Protein AF-A0A3A6KG04-F1 (afdb_monomer)

Solvent-accessible surface area (backbone atoms only — not comparable to full-atom values): 7178 Å² total; per-residue (Å²): 96,78,47,78,46,79,78,51,100,47,33,39,39,40,40,38,41,50,87,93,66,54,34,34,33,37,35,43,30,49,74,91,40,72,80,52,82,42,83,73,47,44,62,84,41,47,49,75,49,78,47,80,41,80,42,58,76,32,50,41,67,35,72,44,76,46,71,52,80,62,63,46,93,64,42,42,66,74,40,61,80,43,75,46,76,38,72,34,81,62,45,41,82,72,49,63,41,66,76,52,74,40,30,34,38,38,35,32,33,21,76,33,91,55,67,41,61,24,69,30,38,38,40,28,36,34,29,36,58,103

Nearest PDB structures (foldseek):
  6cl6-assembly1_C  TM=3.267E-01  e=2.686E-03  Pseudomonas aeruginosa PAO1
  6ct8-assembly1_A  TM=2.900E-01  e=6.098E-03  Pseudomonas aeruginosa PAO1
  6gvp-assembly1_A  TM=4.938E-01  e=4.089E+00  Enterobacteria phage HK620
  4xot-assembly1_A  TM=4.714E-01  e=4.531E+00  Enterobacteria phage HK620
  4xkw-assembly1_A  TM=4.781E-01  e=5.020E+00  Enterobacteria phage HK620

Sequence (130 aa):
MIIANYLSDSWISLIVVPYASS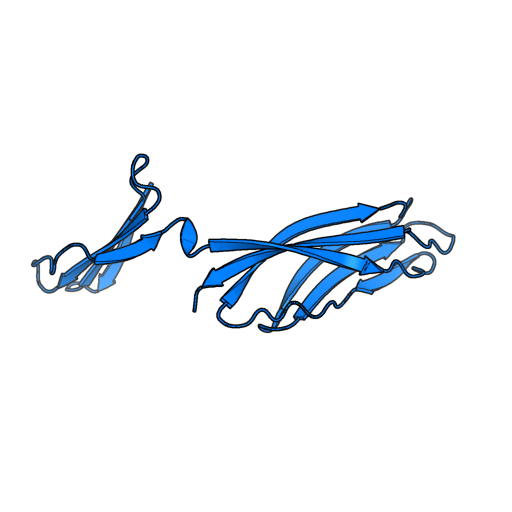KIYTNTKYNNTWVGWAESATKNDFVIKTYTIAGKAVNAETIADFEPNIALSGYTPLGIVGTRLNAYGSVTLVYADLVDDTKARVRVRNNGTESVTGDNVIIRVLYFKS

Foldseek 3Di:
DWDWDDPDPFKIKIWDDDPPFQWIWIWMGGNNRIPDIDTPDHPVQKDKDKDKAFWDKDAEQHKDKDKDFPADPQKFWPWWPDKDFAQFPQKDWPDWIAPHRTIIITMIGRNHNGIGIGGTMMIIIMIGGD

Radius of gyration: 20.78 Å; Cα contacts (8 Å, |Δi|>4): 311; chains: 1; bounding box: 37×30×60 Å

Mean predicted aligned error: 5.85 Å

Structure (mmCIF, N/CA/C/O backbone):
data_AF-A0A3A6KG04-F1
#
_entry.id   AF-A0A3A6KG04-F1
#
loop_
_atom_site.group_PDB
_atom_site.id
_atom_site.type_symbol
_atom_site.label_atom_id
_atom_site.label_alt_id
_atom_site.label_comp_id
_atom_site.label_asym_id
_atom_site.label_entity_id
_atom_site.label_seq_id
_atom_site.pdbx_PDB_ins_code
_atom_site.Cartn_x
_atom_site.Cartn_y
_atom_site.Cartn_z
_atom_site.occupancy
_atom_site.B_iso_or_equiv
_atom_site.auth_seq_id
_atom_site.auth_comp_id
_atom_site.auth_asym_id
_atom_site.auth_atom_id
_atom_site.pdbx_PDB_model_num
ATOM 1 N N . MET A 1 1 ? 1.945 -3.268 22.505 1.00 74.94 1 MET A N 1
ATOM 2 C CA . MET A 1 1 ? 2.295 -1.827 22.491 1.00 74.94 1 MET A CA 1
ATOM 3 C C . MET A 1 1 ? 1.207 -1.067 23.230 1.00 74.94 1 MET A C 1
ATOM 5 O O . MET A 1 1 ? 0.043 -1.408 23.034 1.00 74.94 1 MET A O 1
ATOM 9 N N . ILE A 1 2 ? 1.575 -0.109 24.085 1.00 79.56 2 ILE A N 1
ATOM 10 C CA . ILE A 1 2 ? 0.637 0.792 24.773 1.00 79.56 2 ILE A CA 1
ATOM 11 C C . ILE A 1 2 ? 1.040 2.220 24.419 1.00 79.56 2 ILE A C 1
ATOM 13 O O . ILE A 1 2 ? 2.213 2.562 24.546 1.00 79.56 2 ILE A O 1
ATOM 17 N N . ILE A 1 3 ? 0.081 3.024 23.970 1.00 82.75 3 ILE A N 1
ATOM 18 C CA . ILE A 1 3 ? 0.271 4.449 23.685 1.00 82.75 3 ILE A CA 1
ATOM 19 C C . ILE A 1 3 ? -0.713 5.225 24.555 1.00 82.75 3 ILE A C 1
ATOM 21 O O . ILE A 1 3 ? -1.902 4.907 24.566 1.00 82.75 3 ILE A O 1
ATOM 25 N N . ALA A 1 4 ? -0.217 6.225 25.281 1.00 82.00 4 ALA A N 1
ATOM 26 C CA . ALA A 1 4 ? -1.034 7.147 26.058 1.00 82.00 4 ALA A CA 1
ATOM 27 C C . ALA A 1 4 ? -0.969 8.537 25.420 1.00 82.00 4 ALA A C 1
ATOM 29 O O . ALA A 1 4 ? 0.111 9.110 25.296 1.00 82.00 4 ALA A O 1
ATOM 30 N N . ASN A 1 5 ? -2.125 9.072 25.042 1.00 83.12 5 ASN A N 1
ATOM 31 C CA . ASN A 1 5 ? -2.274 10.414 24.497 1.00 83.12 5 ASN A CA 1
ATOM 32 C C . ASN A 1 5 ? -2.971 11.296 25.532 1.00 83.12 5 ASN A C 1
ATOM 34 O O . ASN A 1 5 ? -4.127 11.049 25.890 1.00 83.12 5 ASN A O 1
ATOM 38 N N . TYR A 1 6 ? -2.266 12.319 26.007 1.00 85.44 6 TYR A N 1
ATOM 39 C CA . TYR A 1 6 ? -2.839 13.360 26.854 1.00 85.44 6 TYR A CA 1
ATOM 40 C C . TYR A 1 6 ? -3.532 14.383 25.960 1.00 85.44 6 TYR A C 1
ATOM 42 O O . TYR A 1 6 ? -2.888 15.002 25.117 1.00 85.44 6 TYR A O 1
ATOM 50 N N . LEU A 1 7 ? -4.849 14.512 26.115 1.00 82.25 7 LEU A N 1
ATOM 51 C CA . LEU A 1 7 ? -5.662 15.440 25.326 1.00 82.25 7 LEU A CA 1
ATOM 52 C C . LEU A 1 7 ? -5.886 16.752 26.091 1.00 82.25 7 LEU A C 1
ATOM 54 O O . LEU A 1 7 ? -5.910 17.817 25.483 1.00 82.25 7 LEU A O 1
ATOM 58 N N . SER A 1 8 ? -6.029 16.674 27.420 1.00 86.06 8 SER A N 1
ATOM 59 C CA . SER A 1 8 ? -6.057 17.811 28.353 1.00 86.06 8 SER A CA 1
ATOM 60 C C . SER A 1 8 ? -5.914 17.336 29.806 1.00 86.06 8 SER A C 1
ATOM 62 O O . SER A 1 8 ? -5.830 16.132 30.056 1.00 86.06 8 SER A O 1
ATOM 64 N N . ASP A 1 9 ? -5.959 18.261 30.772 1.00 83.00 9 ASP A N 1
ATOM 65 C CA . ASP A 1 9 ? -5.904 17.963 32.216 1.00 83.00 9 ASP A CA 1
ATOM 66 C C . ASP A 1 9 ? -6.975 16.959 32.675 1.00 83.00 9 ASP A C 1
ATOM 68 O O . ASP A 1 9 ? -6.763 16.173 33.599 1.00 83.00 9 ASP A O 1
ATOM 72 N N . SER A 1 10 ? -8.125 16.950 31.998 1.00 85.56 10 SER A N 1
ATOM 73 C CA . SER A 1 10 ? -9.249 16.066 32.307 1.00 85.56 10 SER A CA 1
ATOM 74 C C . SER A 1 10 ? -9.341 14.846 31.396 1.00 85.56 10 SER A C 1
ATOM 76 O O . SER A 1 10 ? -10.135 13.960 31.708 1.00 85.56 10 SER A O 1
ATOM 78 N N . TRP A 1 11 ? -8.592 14.789 30.289 1.00 88.38 11 TRP A N 1
ATOM 79 C CA . TRP A 1 11 ? -8.774 13.790 29.233 1.00 88.38 11 TRP A CA 1
ATOM 80 C C . TRP A 1 11 ? -7.478 13.067 28.863 1.00 88.38 11 TRP A C 1
ATOM 82 O O . TRP A 1 11 ? -6.511 13.669 28.394 1.00 88.38 11 TRP A O 1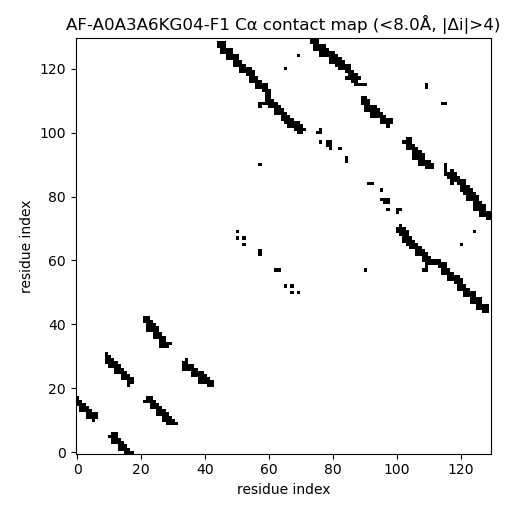
ATOM 92 N N . ILE A 1 12 ? -7.500 11.739 28.976 1.00 88.12 12 ILE A N 1
ATOM 93 C CA . ILE A 1 12 ? -6.414 10.853 28.532 1.00 88.12 12 ILE A CA 1
ATOM 94 C C . ILE A 1 12 ? -7.014 9.743 27.675 1.00 88.12 12 ILE A C 1
ATOM 96 O O . ILE A 1 12 ? -8.026 9.161 28.055 1.00 88.12 12 ILE A O 1
ATOM 100 N N . SER A 1 13 ? -6.380 9.403 26.555 1.00 87.62 13 SER A N 1
ATOM 101 C CA . SER A 1 13 ? -6.716 8.207 25.772 1.00 87.62 13 SER A CA 1
ATOM 102 C C . SER A 1 13 ? -5.579 7.191 25.803 1.00 87.62 13 SER A C 1
ATOM 104 O O . SER A 1 13 ? -4.419 7.543 25.606 1.00 87.62 13 SER A O 1
ATOM 106 N N . LEU A 1 14 ? -5.914 5.923 26.035 1.00 86.56 14 LEU A N 1
ATOM 107 C CA . LEU A 1 14 ? -5.009 4.778 25.966 1.00 86.56 14 LEU A CA 1
ATOM 108 C C . LEU A 1 14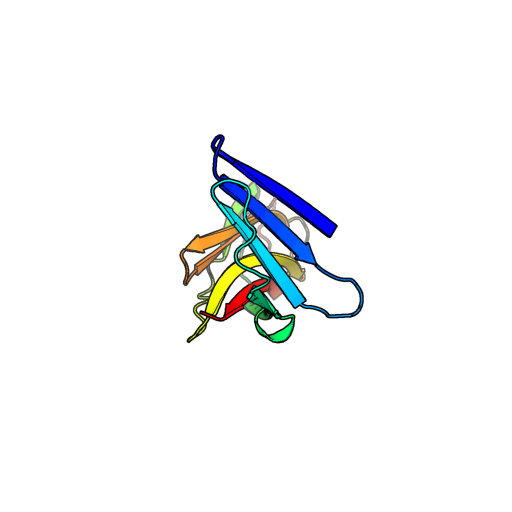 ? -5.361 3.923 24.756 1.00 86.56 14 LEU A C 1
ATOM 110 O O . LEU A 1 14 ? -6.522 3.561 24.580 1.00 86.56 14 LEU A O 1
ATOM 114 N N . ILE A 1 15 ? -4.355 3.540 23.977 1.00 88.62 15 ILE A N 1
ATOM 115 C CA . ILE A 1 15 ? -4.475 2.555 22.902 1.00 88.62 15 ILE A CA 1
ATOM 116 C C . ILE A 1 15 ? -3.607 1.355 23.259 1.00 88.62 15 ILE A C 1
ATOM 118 O O . ILE A 1 15 ? -2.414 1.502 23.536 1.00 88.62 15 ILE A O 1
ATOM 122 N N . VAL A 1 16 ? -4.203 0.165 23.240 1.00 85.56 16 VAL A N 1
ATOM 123 C CA . VAL A 1 16 ? -3.529 -1.094 23.559 1.00 85.56 16 VAL A CA 1
ATOM 124 C C . VAL A 1 16 ? -3.680 -2.061 22.398 1.00 85.56 16 VAL A C 1
ATOM 126 O O . VAL A 1 16 ? -4.780 -2.309 21.916 1.00 85.56 16 VAL A O 1
ATOM 129 N N . VAL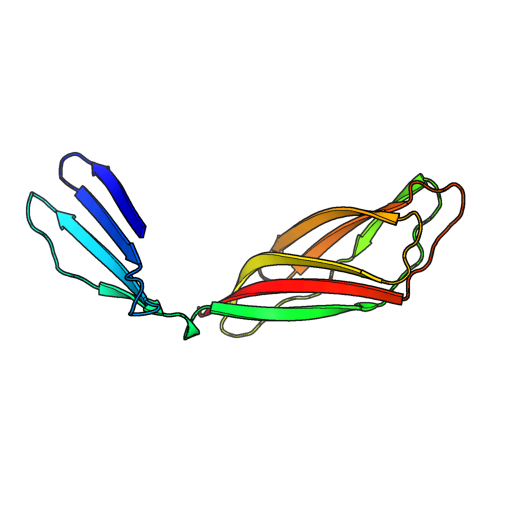 A 1 17 ? -2.557 -2.651 21.994 1.00 85.56 17 VAL A N 1
ATOM 130 C CA . VAL A 1 17 ? -2.513 -3.781 21.058 1.00 85.56 17 VAL A CA 1
ATOM 131 C C . VAL A 1 17 ? -1.972 -4.997 21.819 1.00 85.56 17 VAL A C 1
ATOM 133 O O . VAL A 1 17 ? -0.745 -5.114 21.970 1.00 85.56 17 VAL A O 1
ATOM 136 N N . PRO A 1 18 ? -2.845 -5.862 22.379 1.00 81.56 18 PRO A N 1
ATOM 137 C CA . PRO A 1 18 ? -2.432 -7.056 23.103 1.00 81.56 18 PRO A CA 1
ATOM 138 C C . PRO A 1 18 ? -1.920 -8.109 22.126 1.00 81.56 18 PRO A C 1
ATOM 140 O O . PRO A 1 18 ? -2.630 -8.491 21.191 1.00 81.56 18 PRO A O 1
ATOM 143 N N . TYR A 1 19 ? -0.723 -8.630 22.396 1.00 74.69 19 TYR A N 1
ATOM 144 C CA . TYR A 1 19 ? -0.034 -9.603 21.544 1.00 74.69 19 TYR A CA 1
ATOM 145 C C . TYR A 1 19 ? -0.917 -10.802 21.151 1.00 74.69 19 TYR A C 1
ATOM 147 O O . TYR A 1 19 ? -0.978 -11.168 19.983 1.00 74.69 19 TYR A O 1
ATOM 155 N N . ALA A 1 20 ? -1.670 -11.361 22.103 1.00 79.19 20 ALA A N 1
ATOM 156 C CA . ALA A 1 20 ? -2.470 -12.568 21.886 1.00 79.19 20 ALA A CA 1
ATOM 157 C C . ALA A 1 20 ? -3.801 -12.338 21.142 1.00 79.19 20 ALA A C 1
ATOM 159 O O . ALA A 1 20 ? -4.422 -13.297 20.696 1.00 79.19 20 ALA A O 1
ATOM 160 N N . SER A 1 21 ? -4.268 -11.090 21.023 1.00 77.56 21 SER A N 1
ATOM 161 C CA . SER A 1 21 ? -5.649 -10.814 20.591 1.00 77.56 21 SER A CA 1
ATOM 162 C C . SER A 1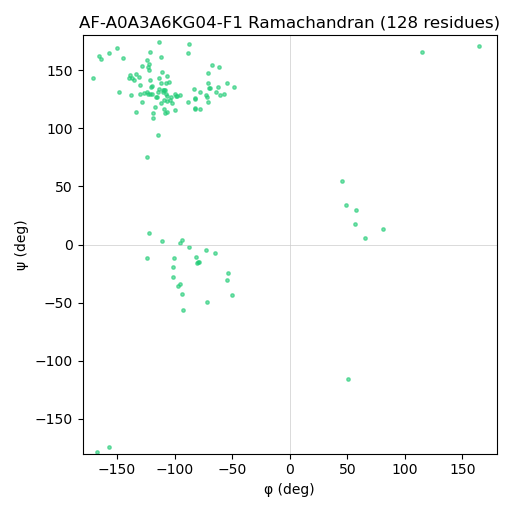 21 ? -5.782 -10.397 19.127 1.00 77.56 21 SER A C 1
ATOM 164 O O . SER A 1 21 ? -6.871 -10.505 18.577 1.00 77.56 21 SER A O 1
ATOM 166 N N . SER A 1 22 ? -4.698 -9.936 18.480 1.00 84.44 22 SER A N 1
ATOM 167 C CA . SER A 1 22 ? -4.752 -9.317 17.137 1.00 84.44 22 SER A CA 1
ATOM 168 C C . SER A 1 22 ? -5.838 -8.232 17.006 1.00 84.44 22 SER A C 1
ATOM 170 O O . SER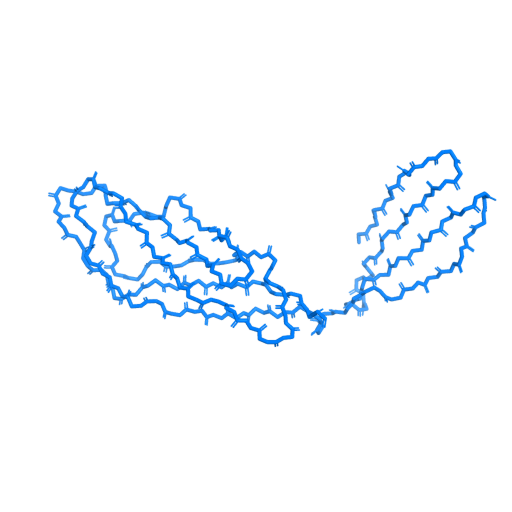 A 1 22 ? -6.466 -8.087 15.954 1.00 84.44 22 SER A O 1
ATOM 172 N N . LYS A 1 23 ? -6.077 -7.503 18.099 1.00 88.94 23 LYS A N 1
ATOM 173 C CA . LYS A 1 23 ? -7.085 -6.452 18.234 1.00 88.94 23 LYS A CA 1
ATOM 174 C C . LYS A 1 23 ? -6.454 -5.181 18.785 1.00 88.94 23 LYS A C 1
ATOM 176 O O . LYS A 1 23 ? -5.437 -5.231 19.478 1.00 88.94 23 LYS A O 1
ATOM 181 N N . ILE A 1 24 ? -7.067 -4.051 18.467 1.00 90.00 24 ILE A N 1
ATOM 182 C CA . ILE A 1 24 ? -6.734 -2.732 18.990 1.00 90.00 24 ILE A CA 1
ATOM 183 C C . ILE A 1 24 ? -7.873 -2.329 19.914 1.00 90.00 24 ILE A C 1
ATOM 185 O O . ILE A 1 24 ? -9.028 -2.306 19.495 1.00 90.00 24 ILE A O 1
ATOM 189 N N . TYR A 1 25 ? -7.540 -2.009 21.158 1.00 89.88 25 TYR A N 1
ATOM 190 C CA . TYR A 1 25 ? -8.489 -1.512 22.142 1.00 89.88 25 TYR A CA 1
ATOM 191 C C . TYR A 1 25 ? -8.172 -0.069 22.501 1.00 89.88 25 TYR A C 1
ATOM 193 O O . TYR A 1 25 ? -7.001 0.301 22.631 1.00 89.88 25 TYR A O 1
ATOM 201 N N . THR A 1 26 ? -9.212 0.726 22.719 1.00 91.69 26 THR A N 1
ATOM 202 C CA . THR A 1 26 ? -9.101 2.097 23.209 1.00 91.69 26 THR A CA 1
ATOM 203 C C . THR A 1 26 ? -9.874 2.244 24.511 1.00 91.69 26 THR A C 1
ATOM 205 O O . THR A 1 26 ? -10.939 1.658 24.683 1.00 91.69 26 THR A O 1
ATOM 208 N N . ASN A 1 27 ? -9.334 3.015 25.445 1.00 92.25 27 ASN A N 1
ATOM 209 C CA . ASN A 1 27 ? -10.055 3.449 26.634 1.00 92.25 27 ASN A CA 1
ATOM 210 C C . ASN A 1 27 ? -9.745 4.921 26.868 1.00 92.25 27 ASN A C 1
ATOM 212 O O . ASN A 1 27 ? -8.616 5.370 26.649 1.00 92.25 27 ASN A O 1
ATOM 216 N N . THR A 1 28 ? -10.741 5.662 27.322 1.00 91.31 28 THR A N 1
ATOM 217 C CA . THR A 1 28 ? -10.623 7.090 27.579 1.00 91.31 28 THR A CA 1
ATOM 218 C C . THR A 1 28 ? -10.914 7.356 29.047 1.00 91.31 28 THR A C 1
ATOM 220 O O . THR A 1 28 ? -11.827 6.789 29.645 1.00 91.31 28 THR A O 1
ATOM 223 N N . LYS A 1 29 ? -10.094 8.203 29.656 1.00 91.94 29 LYS A N 1
ATOM 224 C CA . LYS A 1 29 ? -10.281 8.698 31.013 1.00 91.94 29 LYS A CA 1
ATOM 225 C C . LYS A 1 29 ? -10.793 10.118 30.915 1.00 91.94 29 LYS A C 1
ATOM 227 O O . LYS A 1 29 ? -10.123 10.945 30.301 1.00 91.94 29 LYS A O 1
ATOM 232 N N . TYR A 1 30 ? -11.934 10.383 31.538 1.00 90.69 30 TYR A N 1
ATOM 233 C CA . TYR A 1 30 ? -12.477 11.722 31.720 1.00 90.69 30 TYR A CA 1
ATOM 234 C C . TYR A 1 30 ? -12.624 12.021 33.211 1.00 90.69 30 TYR A C 1
ATOM 236 O O . TYR A 1 30 ? -13.180 11.201 33.940 1.00 90.69 30 TYR A O 1
ATOM 244 N N . ASN A 1 31 ? -12.119 13.167 33.681 1.00 90.88 31 ASN A N 1
ATOM 245 C CA . ASN A 1 31 ? -12.220 13.602 35.084 1.00 90.88 31 ASN A CA 1
ATOM 246 C C . ASN A 1 31 ? -11.887 12.480 36.077 1.00 90.88 31 ASN A C 1
ATOM 248 O O . ASN A 1 31 ? -12.660 12.103 36.954 1.00 90.88 31 ASN A O 1
ATOM 252 N N . ASN A 1 32 ? -10.711 11.899 35.889 1.00 86.69 32 ASN A N 1
ATOM 253 C CA . ASN A 1 32 ? -10.208 10.780 36.668 1.00 86.69 32 ASN A CA 1
ATOM 254 C C . ASN A 1 32 ? -10.942 9.429 36.576 1.00 86.69 32 ASN A C 1
ATOM 256 O O . ASN A 1 32 ? -10.497 8.471 37.206 1.00 86.69 32 ASN A O 1
ATOM 260 N N . THR A 1 33 ? -11.945 9.300 35.709 1.00 91.69 33 THR A N 1
ATOM 261 C CA . THR A 1 33 ? -12.751 8.082 35.556 1.00 91.69 33 THR A CA 1
ATOM 262 C C . THR A 1 33 ? -12.562 7.462 34.173 1.00 91.69 33 THR A C 1
ATOM 264 O O . THR A 1 33 ? -12.723 8.141 33.161 1.00 91.69 33 THR A O 1
ATOM 267 N N . TRP A 1 34 ? -12.211 6.174 34.113 1.00 92.06 34 TRP A N 1
ATOM 268 C CA . TRP A 1 34 ? -12.156 5.419 32.855 1.00 92.06 34 TRP A CA 1
ATOM 269 C C . TRP A 1 34 ? -13.565 5.028 32.414 1.00 92.06 34 TRP A C 1
ATOM 271 O O . TRP A 1 34 ? -14.312 4.463 33.209 1.00 92.06 34 TRP A O 1
ATOM 281 N N . VAL A 1 35 ? -13.908 5.280 31.150 1.00 89.00 35 VAL A N 1
ATOM 282 C CA . VAL A 1 35 ? -15.223 4.902 30.599 1.00 89.00 35 VAL A CA 1
ATOM 283 C C . VAL A 1 35 ? -15.318 3.424 30.203 1.00 89.00 35 VAL A C 1
ATOM 285 O O . VAL A 1 35 ? -16.421 2.912 30.045 1.00 89.00 35 VAL A O 1
ATOM 288 N N . GLY A 1 36 ? -14.186 2.720 30.099 1.00 89.44 36 GLY A N 1
ATOM 289 C CA . GLY A 1 36 ? -14.130 1.296 29.761 1.00 89.44 36 GLY A CA 1
ATOM 290 C C . GLY A 1 36 ? -13.438 1.034 28.423 1.00 89.44 36 GLY A C 1
ATOM 291 O O . GLY A 1 36 ? -13.181 1.947 27.641 1.00 89.44 36 GLY A O 1
ATOM 292 N N . TRP A 1 37 ? -13.083 -0.227 28.176 1.00 90.69 37 TRP A N 1
ATOM 293 C CA . TRP A 1 37 ? -12.394 -0.622 26.947 1.00 90.69 37 TRP A CA 1
ATOM 294 C C . TRP A 1 37 ? -13.384 -0.820 25.800 1.00 90.69 37 TRP A C 1
ATOM 296 O O . TRP A 1 37 ? -14.307 -1.624 25.911 1.00 90.69 37 TRP A O 1
ATOM 306 N N . ALA A 1 38 ? -13.135 -0.141 24.686 1.00 89.88 38 ALA A N 1
ATOM 307 C CA . ALA A 1 38 ? -13.787 -0.380 23.408 1.00 89.88 38 ALA A CA 1
ATOM 308 C C . ALA A 1 38 ? -12.827 -1.114 22.461 1.00 89.88 38 ALA A C 1
ATOM 310 O O . ALA A 1 38 ? -11.631 -0.819 22.429 1.00 89.88 38 ALA A O 1
ATOM 311 N N . GLU A 1 39 ? -13.343 -2.077 21.698 1.00 90.19 39 GLU A N 1
ATOM 312 C CA . GLU A 1 39 ? -12.624 -2.675 20.569 1.00 90.19 39 GLU A CA 1
ATOM 313 C C . GLU A 1 39 ? -12.702 -1.717 19.379 1.00 90.19 39 GLU A C 1
ATOM 315 O O . GLU A 1 39 ? -13.790 -1.426 18.892 1.00 90.19 39 GLU A O 1
ATOM 320 N N . SER A 1 40 ? -11.553 -1.211 18.941 1.00 88.12 40 SER A N 1
ATOM 321 C CA . SER A 1 40 ? -11.463 -0.189 17.893 1.00 88.12 40 SER A CA 1
ATOM 322 C C . SER A 1 40 ? -11.222 -0.797 16.514 1.00 88.12 40 SER A C 1
ATOM 324 O O . SER A 1 40 ? -11.687 -0.257 15.517 1.00 88.12 40 SER A O 1
ATOM 326 N N . ALA A 1 41 ? -10.472 -1.901 16.447 1.00 90.12 41 ALA A N 1
ATOM 327 C CA . ALA A 1 41 ? -10.212 -2.634 15.211 1.00 90.12 41 ALA A CA 1
ATOM 328 C C . ALA A 1 41 ? -9.664 -4.037 15.492 1.00 90.12 41 ALA A C 1
ATOM 330 O O . ALA A 1 41 ? -9.066 -4.310 16.537 1.00 90.12 41 ALA A O 1
ATOM 331 N N . THR A 1 42 ? -9.781 -4.912 14.506 1.00 90.56 42 THR A N 1
ATOM 332 C CA . THR A 1 42 ? -9.222 -6.261 14.470 1.00 90.56 42 THR A CA 1
ATOM 333 C C . THR A 1 42 ? -8.287 -6.413 13.275 1.00 90.56 42 THR A C 1
ATOM 335 O O . THR A 1 42 ? -8.338 -5.642 12.319 1.00 90.56 42 THR A O 1
ATOM 338 N N . LYS A 1 43 ? -7.469 -7.472 13.258 1.00 86.69 43 LYS A N 1
ATOM 339 C CA . LYS A 1 43 ? -6.685 -7.834 12.063 1.00 86.69 43 LYS A CA 1
ATOM 340 C C . LYS A 1 43 ? -7.523 -7.981 10.784 1.00 86.69 43 LYS A C 1
ATOM 342 O O . LYS A 1 43 ? -6.967 -7.853 9.703 1.00 86.69 43 LYS A O 1
ATOM 347 N N . ASN A 1 44 ? -8.820 -8.279 10.899 1.00 89.81 44 ASN A N 1
ATOM 348 C CA . ASN A 1 44 ? -9.700 -8.489 9.749 1.00 89.81 44 ASN A CA 1
ATOM 349 C C . ASN A 1 44 ? -10.187 -7.167 9.138 1.00 89.81 44 ASN A C 1
ATOM 351 O O . ASN A 1 44 ? -10.671 -7.169 8.008 1.00 89.81 44 ASN A O 1
ATOM 355 N N . ASP A 1 45 ? -10.044 -6.056 9.863 1.00 93.00 45 ASP A N 1
ATOM 356 C CA . ASP A 1 45 ? -10.385 -4.720 9.370 1.00 93.00 45 ASP A CA 1
ATOM 357 C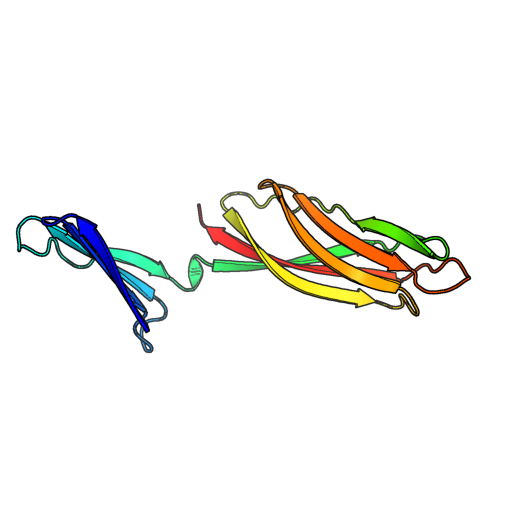 C . ASP A 1 45 ? -9.264 -4.133 8.505 1.00 93.00 45 ASP A C 1
ATOM 359 O O . ASP A 1 45 ? -9.479 -3.150 7.805 1.00 93.00 45 ASP A O 1
ATOM 363 N N . PHE A 1 46 ? -8.086 -4.767 8.486 1.00 94.19 46 PHE A N 1
ATOM 364 C CA . PHE A 1 46 ? -6.970 -4.394 7.627 1.00 94.19 46 PHE A CA 1
ATOM 365 C C . PHE A 1 46 ? -6.789 -5.407 6.501 1.00 94.19 46 PHE A C 1
ATOM 367 O O . PHE A 1 46 ? -6.670 -6.610 6.737 1.00 94.19 46 PHE A O 1
ATOM 374 N N . VAL A 1 47 ? -6.706 -4.930 5.260 1.00 96.19 47 VAL A N 1
ATOM 375 C CA . VAL A 1 47 ? -6.434 -5.789 4.099 1.00 96.19 47 VAL A CA 1
ATOM 376 C C . VAL A 1 47 ? -5.325 -5.201 3.243 1.00 96.19 47 VAL A C 1
ATOM 378 O O . VAL A 1 47 ? -5.227 -3.991 3.080 1.00 96.19 47 VAL A O 1
ATOM 381 N N . ILE A 1 48 ? -4.493 -6.064 2.663 1.00 97.88 48 ILE A N 1
ATOM 382 C CA . ILE A 1 48 ? -3.497 -5.659 1.668 1.00 97.88 48 ILE A CA 1
ATOM 383 C C . ILE A 1 48 ? -3.979 -6.133 0.300 1.00 97.88 48 ILE A C 1
ATOM 385 O O . ILE A 1 48 ? -4.195 -7.330 0.097 1.00 97.88 48 ILE A O 1
ATOM 389 N N . LYS A 1 49 ? -4.124 -5.211 -0.655 1.00 98.06 49 LYS A N 1
ATOM 390 C CA . LYS A 1 49 ? -4.385 -5.550 -2.062 1.00 98.06 49 LYS A CA 1
ATOM 391 C C . LYS A 1 49 ? -3.150 -5.291 -2.906 1.00 98.06 49 LYS A C 1
ATOM 393 O O . LYS A 1 49 ? -2.451 -4.298 -2.720 1.00 98.06 49 LYS A O 1
ATOM 398 N N . THR A 1 50 ? -2.893 -6.210 -3.830 1.00 98.38 50 THR A N 1
ATOM 399 C CA . THR A 1 50 ? -1.802 -6.099 -4.799 1.00 98.38 50 THR A CA 1
ATOM 400 C C . THR A 1 50 ? -2.365 -5.601 -6.121 1.00 98.38 50 THR A C 1
ATOM 402 O O . THR A 1 50 ? -3.321 -6.182 -6.629 1.00 98.38 50 THR A O 1
ATOM 405 N N . TYR A 1 51 ? -1.746 -4.569 -6.683 1.00 98.38 51 TYR A N 1
ATOM 406 C CA . TYR A 1 51 ? -2.058 -4.041 -8.006 1.00 98.38 51 TYR A CA 1
ATOM 407 C C . TYR A 1 51 ? -0.858 -4.262 -8.916 1.00 98.38 51 TYR A C 1
ATOM 409 O O . TYR A 1 51 ? 0.272 -3.946 -8.543 1.00 98.38 51 TYR A O 1
ATOM 417 N N . THR A 1 52 ? -1.118 -4.805 -10.103 1.00 98.25 52 THR A N 1
ATOM 418 C CA . THR A 1 52 ? -0.119 -4.961 -11.164 1.00 98.25 52 THR A CA 1
ATOM 419 C C . THR A 1 52 ? -0.429 -3.935 -12.240 1.00 98.25 52 THR A C 1
ATOM 421 O O . THR A 1 52 ? -1.484 -3.990 -12.866 1.00 98.25 52 THR A O 1
ATOM 424 N N . ILE A 1 53 ? 0.472 -2.977 -12.419 1.00 98.19 53 ILE A N 1
ATOM 425 C CA . ILE A 1 53 ? 0.363 -1.900 -13.395 1.00 98.19 53 ILE A CA 1
ATOM 426 C C . ILE A 1 53 ? 1.201 -2.282 -14.607 1.00 98.19 53 ILE A C 1
ATOM 428 O O . ILE A 1 53 ? 2.381 -2.608 -14.459 1.00 98.19 53 ILE A O 1
ATOM 432 N N . ALA A 1 54 ? 0.598 -2.232 -15.795 1.00 97.88 54 ALA A N 1
ATOM 433 C CA . ALA A 1 54 ? 1.299 -2.501 -17.043 1.00 97.88 54 ALA A CA 1
ATOM 434 C C . ALA A 1 54 ? 2.539 -1.609 -17.175 1.00 97.88 54 ALA A C 1
ATOM 436 O O . ALA A 1 54 ? 2.519 -0.426 -16.815 1.00 97.88 54 ALA A O 1
ATOM 437 N N . GLY A 1 55 ? 3.627 -2.197 -17.666 1.00 97.19 55 GLY A N 1
ATOM 438 C CA . GLY A 1 55 ? 4.846 -1.453 -17.890 1.00 97.19 55 GLY A CA 1
ATOM 439 C C . GLY A 1 55 ? 4.709 -0.418 -19.002 1.00 97.19 55 GLY A C 1
ATOM 440 O O . GLY A 1 55 ? 3.873 -0.543 -19.896 1.00 97.19 55 GLY A O 1
ATOM 441 N N . LYS A 1 56 ? 5.529 0.630 -18.930 1.00 97.12 56 LYS A N 1
ATOM 442 C CA . LYS A 1 56 ? 5.636 1.645 -19.981 1.00 97.12 56 LYS A CA 1
ATOM 443 C C . LYS A 1 56 ? 7.067 2.148 -20.094 1.00 97.12 56 LYS A C 1
ATOM 445 O O . LYS A 1 56 ? 7.847 2.022 -19.150 1.00 97.12 56 LYS A O 1
ATOM 450 N N . ALA A 1 57 ? 7.377 2.744 -21.239 1.00 97.56 57 ALA A N 1
ATOM 451 C CA . ALA A 1 57 ? 8.679 3.338 -21.487 1.00 97.56 57 ALA A CA 1
ATOM 452 C C . ALA A 1 57 ? 8.963 4.497 -20.519 1.00 97.56 57 ALA A C 1
ATOM 454 O O . ALA A 1 57 ? 8.112 5.362 -20.289 1.00 97.56 57 ALA A O 1
ATOM 455 N N . VAL A 1 58 ? 10.182 4.520 -19.985 1.00 98.31 58 VAL A N 1
ATOM 456 C CA . VAL A 1 58 ? 10.749 5.623 -19.210 1.00 98.31 58 VAL A CA 1
ATOM 457 C C . VAL A 1 58 ? 11.977 6.119 -19.961 1.00 98.31 58 VAL A C 1
ATOM 459 O O . VAL A 1 58 ? 13.000 5.432 -20.027 1.00 98.31 58 VAL A O 1
ATOM 462 N N . ASN A 1 59 ? 11.868 7.312 -20.544 1.00 98.06 59 ASN A N 1
ATOM 463 C CA . ASN A 1 59 ? 12.931 7.888 -21.363 1.00 98.06 59 ASN A CA 1
ATOM 464 C C . ASN A 1 59 ? 14.213 8.098 -20.547 1.00 98.06 59 ASN A C 1
ATOM 466 O O . ASN A 1 59 ? 14.160 8.285 -19.327 1.00 98.06 59 ASN A O 1
ATOM 470 N N . ALA A 1 60 ? 15.354 8.071 -21.233 1.00 97.88 60 ALA A N 1
ATOM 471 C CA . ALA A 1 60 ? 16.671 8.294 -20.644 1.00 97.88 60 ALA A CA 1
ATOM 472 C C . ALA A 1 60 ? 16.688 9.547 -19.761 1.00 97.88 60 ALA A C 1
ATOM 474 O O . ALA A 1 60 ? 16.140 10.573 -20.151 1.00 97.88 60 ALA A O 1
ATOM 475 N N . GLU A 1 61 ? 17.289 9.447 -18.577 1.00 97.38 61 GLU A N 1
ATOM 476 C CA . GLU A 1 61 ? 17.500 10.572 -17.650 1.00 97.38 61 GLU A CA 1
ATOM 477 C C . GLU A 1 61 ? 16.229 11.339 -17.215 1.00 97.38 61 GLU A C 1
ATOM 479 O O . GLU A 1 61 ? 16.309 12.444 -16.672 1.00 97.38 61 GLU A O 1
ATOM 484 N N . THR A 1 62 ? 15.041 10.750 -17.398 1.00 98.31 62 THR A N 1
ATOM 485 C CA . THR A 1 62 ? 13.750 11.374 -17.060 1.00 98.31 62 THR A CA 1
ATOM 486 C C . THR A 1 62 ? 13.018 10.663 -15.924 1.00 98.31 62 THR A C 1
ATOM 488 O O . THR A 1 62 ? 13.430 9.617 -15.416 1.00 98.31 62 THR A O 1
ATOM 491 N N . ILE A 1 63 ? 11.903 11.266 -15.513 1.00 98.12 63 ILE A N 1
ATOM 492 C CA . ILE A 1 63 ? 10.962 10.733 -14.533 1.00 98.12 63 ILE A CA 1
ATOM 493 C C . ILE A 1 63 ? 9.695 10.260 -15.249 1.00 98.12 63 ILE A C 1
ATOM 495 O O . ILE A 1 63 ? 9.235 10.900 -16.194 1.00 98.12 63 ILE A O 1
ATOM 499 N N . ALA A 1 64 ? 9.094 9.183 -14.749 1.00 98.19 64 ALA A N 1
ATOM 500 C CA . ALA A 1 64 ? 7.759 8.752 -15.143 1.00 98.19 64 ALA A CA 1
ATOM 501 C C . ALA A 1 64 ? 6.902 8.414 -13.918 1.00 98.19 64 ALA A C 1
ATOM 503 O O . ALA A 1 64 ? 7.402 7.892 -12.921 1.00 98.19 64 ALA A O 1
ATOM 504 N N . ASP A 1 65 ? 5.600 8.670 -14.036 1.00 98.19 65 ASP A N 1
ATOM 505 C CA . ASP A 1 65 ? 4.605 8.361 -13.008 1.00 98.19 65 ASP A CA 1
ATOM 506 C C . ASP A 1 65 ? 3.686 7.223 -13.457 1.00 98.19 65 ASP A C 1
ATOM 508 O O . ASP A 1 65 ? 3.138 7.260 -14.558 1.00 98.19 65 ASP A O 1
ATOM 512 N N . PHE A 1 66 ? 3.491 6.220 -12.607 1.00 98.25 66 PHE A N 1
ATOM 513 C CA . PHE A 1 66 ? 2.455 5.197 -12.754 1.00 98.25 66 PHE A CA 1
ATOM 514 C C . PHE A 1 66 ? 1.313 5.525 -11.802 1.00 98.25 66 PHE A C 1
ATOM 516 O O . PHE A 1 66 ? 1.539 5.599 -10.596 1.00 98.25 66 PHE A O 1
ATOM 523 N N . GLU A 1 67 ? 0.103 5.695 -12.330 1.00 97.38 67 GLU A N 1
ATOM 524 C CA . GLU A 1 67 ? -1.051 6.162 -11.554 1.00 97.38 67 GLU A CA 1
ATOM 525 C C . GLU A 1 67 ? -2.225 5.177 -11.636 1.00 97.38 67 GLU A C 1
ATOM 527 O O . GLU A 1 67 ? -3.173 5.397 -12.395 1.00 97.38 67 GLU A O 1
ATOM 532 N N . PRO A 1 68 ? -2.164 4.036 -10.925 1.00 97.81 68 PRO A N 1
ATOM 533 C CA . PRO A 1 68 ? -3.269 3.089 -10.909 1.00 97.81 68 PRO A CA 1
ATOM 534 C C . PRO A 1 68 ? -4.470 3.621 -10.122 1.00 97.81 68 PRO A C 1
ATOM 536 O O . PRO A 1 68 ? -4.322 4.279 -9.089 1.00 97.81 68 PRO A O 1
ATOM 539 N N . ASN A 1 69 ? -5.665 3.233 -10.571 1.00 98.06 69 ASN A N 1
ATOM 540 C CA . ASN A 1 69 ? -6.864 3.274 -9.743 1.00 98.06 69 ASN A CA 1
ATOM 541 C C . ASN A 1 69 ? -6.776 2.158 -8.691 1.00 98.06 69 ASN A C 1
ATOM 543 O O . ASN A 1 69 ? -6.549 0.994 -9.026 1.00 98.06 69 ASN A O 1
ATOM 547 N N . ILE A 1 70 ? -6.946 2.539 -7.433 1.00 98.38 70 ILE A N 1
ATOM 548 C CA . ILE A 1 70 ? -6.863 1.678 -6.255 1.00 98.38 70 ILE A CA 1
ATOM 549 C C . ILE A 1 70 ? -8.157 1.699 -5.428 1.00 98.38 70 ILE A C 1
ATOM 551 O O . ILE A 1 70 ? -8.177 1.192 -4.310 1.00 98.38 70 ILE A O 1
ATOM 555 N N . ALA A 1 71 ? -9.236 2.288 -5.951 1.00 97.38 71 ALA A N 1
ATOM 556 C CA . ALA A 1 71 ? -10.516 2.344 -5.261 1.00 97.38 71 ALA A CA 1
ATOM 557 C C . ALA A 1 71 ? -11.014 0.934 -4.904 1.00 97.38 71 ALA A C 1
ATOM 559 O O . ALA A 1 71 ? -11.092 0.043 -5.755 1.00 97.38 71 ALA A O 1
ATOM 560 N N . LEU A 1 72 ? -11.394 0.750 -3.639 1.00 97.12 72 LEU A N 1
ATOM 561 C CA . LEU A 1 72 ? -11.904 -0.511 -3.113 1.00 97.12 72 LEU A CA 1
ATOM 562 C C . LEU A 1 72 ? -13.161 -0.244 -2.280 1.00 97.12 72 LEU A C 1
ATOM 564 O O . LEU A 1 72 ? -13.105 0.399 -1.239 1.00 97.12 72 LEU A O 1
ATOM 568 N N . SER A 1 73 ? -14.312 -0.733 -2.743 1.00 96.25 73 SER A N 1
ATOM 569 C CA . SER A 1 73 ? -15.603 -0.476 -2.089 1.00 96.25 73 SER A CA 1
ATOM 570 C C . SER A 1 73 ? -15.636 -0.999 -0.648 1.00 96.25 73 SER A C 1
ATOM 572 O O . SER A 1 73 ? -15.331 -2.168 -0.417 1.00 96.25 73 SER A O 1
ATOM 574 N N . GLY A 1 74 ? -16.028 -0.138 0.301 1.00 96.06 74 GLY A N 1
ATOM 575 C CA . GLY A 1 74 ? -16.072 -0.447 1.737 1.00 96.06 74 GLY A CA 1
ATOM 576 C C . GLY A 1 74 ? -14.719 -0.350 2.449 1.00 96.06 74 GLY A C 1
ATOM 577 O O . GLY A 1 74 ? -14.583 -0.858 3.560 1.00 96.06 74 GLY A O 1
ATOM 578 N N . TYR A 1 75 ? -13.712 0.245 1.805 1.00 97.00 75 TYR A N 1
ATOM 579 C CA . TYR A 1 75 ? -12.367 0.363 2.350 1.00 97.00 75 TYR A CA 1
ATOM 580 C C . TYR A 1 75 ? -11.746 1.734 2.055 1.00 97.00 75 TYR A C 1
ATOM 582 O O . TYR A 1 75 ? -11.867 2.262 0.952 1.00 97.00 75 TYR A O 1
ATOM 590 N N . THR A 1 76 ? -10.988 2.250 3.020 1.00 97.12 76 THR A N 1
ATOM 591 C CA . THR A 1 76 ? -10.144 3.443 2.897 1.00 97.12 76 THR A CA 1
ATOM 592 C C . THR A 1 76 ? -8.682 3.013 2.751 1.00 97.12 76 THR A C 1
ATOM 594 O O . THR A 1 76 ? -8.199 2.239 3.587 1.00 97.12 76 THR A O 1
ATOM 597 N N . PRO A 1 77 ? -7.941 3.463 1.723 1.00 97.75 77 PRO A N 1
ATOM 598 C CA . PRO A 1 77 ? -6.511 3.187 1.637 1.00 97.75 77 PRO A CA 1
ATOM 599 C C . PRO A 1 77 ? -5.753 3.952 2.732 1.00 97.75 77 PRO A C 1
ATOM 601 O O . PRO A 1 77 ? -5.983 5.133 2.957 1.00 97.75 77 PRO A O 1
ATOM 604 N N . LEU A 1 78 ? -4.831 3.273 3.412 1.00 96.81 78 LEU A N 1
ATOM 605 C CA . LEU A 1 78 ? -3.981 3.862 4.453 1.00 96.81 78 LEU A CA 1
ATOM 606 C C . LEU A 1 78 ? -2.571 4.188 3.963 1.00 96.81 78 LEU A C 1
ATOM 608 O O . LEU A 1 78 ? -1.912 5.059 4.523 1.00 96.81 78 LEU A O 1
ATOM 612 N N . GLY A 1 79 ? -2.076 3.460 2.961 1.00 96.88 79 GLY A N 1
ATOM 613 C CA . GLY A 1 79 ? -0.752 3.709 2.402 1.00 96.88 79 GLY A CA 1
ATOM 614 C C . GLY A 1 79 ? -0.218 2.566 1.551 1.00 96.88 79 GLY A C 1
ATOM 615 O O . GLY A 1 79 ? -0.771 1.461 1.515 1.00 96.88 79 GLY A O 1
ATOM 616 N N . ILE A 1 80 ? 0.896 2.828 0.872 1.00 98.06 80 ILE A N 1
ATOM 617 C CA . ILE A 1 80 ? 1.628 1.819 0.104 1.00 98.06 80 ILE A CA 1
ATOM 618 C C . ILE A 1 80 ? 2.640 1.133 1.021 1.00 98.06 80 ILE A C 1
ATOM 620 O O . ILE A 1 80 ? 3.512 1.770 1.600 1.00 98.06 80 ILE A O 1
ATOM 624 N N . VAL A 1 81 ? 2.534 -0.190 1.134 1.00 97.88 81 VAL A N 1
ATOM 625 C CA . VAL A 1 81 ? 3.370 -1.029 2.016 1.00 97.88 81 VAL A CA 1
ATOM 626 C C . VAL A 1 81 ? 4.328 -1.937 1.247 1.00 97.88 81 VAL A C 1
ATOM 628 O O . VAL A 1 81 ? 5.042 -2.750 1.830 1.00 97.88 81 VAL A O 1
ATOM 631 N N . GLY A 1 82 ? 4.344 -1.834 -0.080 1.00 97.44 82 GLY A N 1
ATOM 632 C CA . GLY A 1 82 ? 5.303 -2.547 -0.910 1.00 97.44 82 GLY A CA 1
ATOM 633 C C . GLY A 1 82 ? 5.260 -2.092 -2.357 1.00 97.44 82 GLY A C 1
ATOM 634 O O . GLY A 1 82 ? 4.190 -1.824 -2.899 1.00 97.44 82 GLY A O 1
ATOM 635 N N . THR A 1 83 ? 6.429 -2.043 -2.983 1.00 98.19 83 THR A N 1
ATOM 636 C CA . THR A 1 83 ? 6.618 -1.667 -4.384 1.00 98.19 83 THR A CA 1
ATOM 637 C C . THR A 1 83 ? 7.644 -2.587 -5.031 1.00 98.19 83 THR A C 1
ATOM 639 O O . THR A 1 83 ? 8.584 -3.04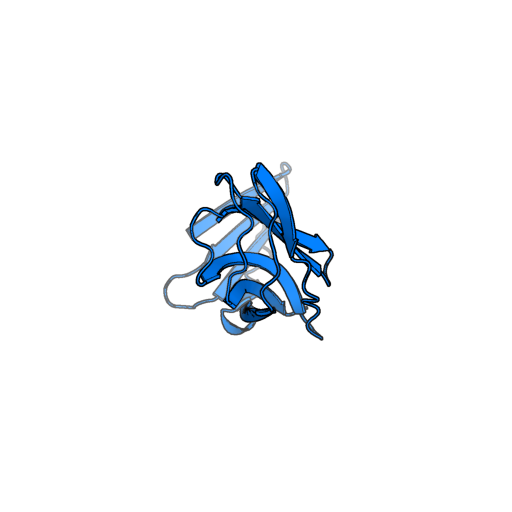9 -4.382 1.00 98.19 83 THR A O 1
ATOM 642 N N . ARG A 1 84 ? 7.469 -2.884 -6.318 1.00 97.88 84 ARG A N 1
ATOM 643 C CA . ARG A 1 84 ? 8.446 -3.640 -7.105 1.00 97.88 84 ARG A CA 1
ATOM 644 C C . ARG A 1 84 ? 8.413 -3.193 -8.560 1.00 97.88 84 ARG A C 1
ATOM 646 O O . ARG A 1 84 ? 7.346 -3.137 -9.163 1.00 97.88 84 ARG A O 1
ATOM 653 N N . LEU A 1 85 ? 9.589 -2.917 -9.115 1.00 98.12 85 LEU A N 1
ATOM 654 C CA . LEU A 1 85 ? 9.794 -2.640 -10.535 1.00 98.12 85 LEU A CA 1
ATOM 655 C C . LEU A 1 85 ? 10.315 -3.922 -11.197 1.00 98.12 85 LEU A C 1
ATOM 657 O O . LEU A 1 85 ? 11.390 -4.398 -10.834 1.00 98.12 85 LEU A O 1
ATOM 661 N N . ASN A 1 86 ? 9.561 -4.514 -12.125 1.00 97.88 86 ASN A N 1
ATOM 662 C CA . ASN A 1 86 ? 9.977 -5.734 -12.823 1.00 97.88 86 ASN A CA 1
ATOM 663 C C . ASN A 1 86 ? 10.590 -5.420 -14.190 1.00 97.88 86 ASN A C 1
ATOM 665 O O . ASN A 1 86 ? 9.981 -4.718 -14.992 1.00 97.88 86 ASN A O 1
ATOM 669 N N . ALA A 1 87 ? 11.791 -5.955 -14.436 1.00 96.75 87 ALA A N 1
ATOM 670 C CA . ALA A 1 87 ? 12.555 -5.790 -15.680 1.00 96.75 87 ALA A CA 1
ATOM 671 C C . ALA A 1 87 ? 12.867 -4.328 -16.070 1.00 96.75 87 ALA A C 1
ATOM 673 O O . ALA A 1 87 ? 13.014 -3.997 -17.238 1.00 96.75 87 ALA A O 1
ATOM 674 N N . TYR A 1 88 ? 13.000 -3.441 -15.084 1.00 97.00 88 TYR A N 1
ATOM 675 C CA . TYR A 1 88 ? 13.185 -2.001 -15.299 1.00 97.00 88 TYR A CA 1
ATOM 676 C C . TYR A 1 88 ? 14.650 -1.526 -15.332 1.00 97.00 88 TYR A C 1
ATOM 678 O O . TYR A 1 88 ? 14.897 -0.331 -15.465 1.00 97.00 88 TYR A O 1
ATOM 686 N N . GLY A 1 89 ? 15.628 -2.436 -15.243 1.00 95.19 89 GLY A N 1
ATOM 687 C CA . GLY A 1 89 ? 17.052 -2.129 -15.438 1.00 95.19 89 GLY A CA 1
ATOM 688 C C . GLY A 1 89 ? 17.555 -0.936 -14.612 1.00 95.19 89 GLY A C 1
ATOM 689 O O . GLY A 1 89 ? 17.560 -0.986 -13.385 1.00 95.19 89 GLY A O 1
ATOM 690 N N . SER A 1 90 ? 17.974 0.134 -15.300 1.00 95.62 90 SER A N 1
ATOM 691 C CA . SER A 1 90 ? 18.504 1.387 -14.728 1.00 95.62 90 SER A CA 1
ATOM 692 C C . SER A 1 90 ? 17.460 2.291 -14.061 1.00 95.62 90 SER A C 1
ATOM 694 O O . SER A 1 90 ? 17.813 3.338 -13.503 1.00 95.62 90 SER A O 1
ATOM 696 N N . VAL A 1 91 ? 16.176 1.938 -14.134 1.00 98.25 91 VAL A N 1
ATOM 697 C CA . VAL A 1 91 ? 15.089 2.719 -13.545 1.00 98.25 91 VAL A CA 1
ATOM 698 C C . VAL A 1 91 ? 14.962 2.408 -12.056 1.00 98.25 91 VAL A C 1
ATOM 700 O O . VAL A 1 91 ? 14.776 1.264 -11.646 1.00 98.25 91 VAL A O 1
ATOM 703 N N . THR A 1 92 ? 15.009 3.454 -11.236 1.00 97.94 92 THR A N 1
ATOM 704 C CA . THR A 1 92 ? 14.893 3.367 -9.778 1.00 97.94 92 THR A CA 1
ATOM 705 C C . THR A 1 92 ? 13.589 3.979 -9.293 1.00 97.94 92 THR A C 1
ATOM 707 O O . THR A 1 92 ? 13.096 4.964 -9.850 1.00 97.94 92 THR A O 1
ATOM 710 N N . LEU A 1 93 ? 13.053 3.438 -8.200 1.00 98.06 93 LEU A N 1
ATOM 711 C CA . LEU A 1 93 ? 11.949 4.059 -7.477 1.00 98.06 93 LEU A CA 1
ATOM 712 C C . LEU A 1 93 ? 12.405 5.403 -6.895 1.00 98.06 93 LEU A C 1
ATOM 714 O O . LEU A 1 93 ? 13.443 5.469 -6.244 1.00 98.06 93 LEU A O 1
ATOM 718 N N . VAL A 1 94 ? 11.615 6.453 -7.110 1.00 98.25 94 VAL A N 1
ATOM 719 C CA . VAL A 1 94 ? 11.774 7.736 -6.414 1.00 98.25 94 VAL A CA 1
ATOM 720 C C . VAL A 1 94 ? 10.887 7.733 -5.175 1.00 98.25 94 VAL A C 1
ATOM 722 O O . VAL A 1 94 ? 11.378 7.891 -4.064 1.00 98.25 94 VAL A O 1
ATOM 725 N N . TYR A 1 95 ? 9.585 7.505 -5.360 1.00 98.19 95 TYR A N 1
ATOM 726 C CA . TYR A 1 95 ? 8.630 7.314 -4.271 1.00 98.19 95 TYR A CA 1
ATOM 727 C C . TYR A 1 95 ? 7.409 6.531 -4.751 1.00 98.19 95 TYR A C 1
ATOM 729 O O . TYR A 1 95 ? 7.146 6.427 -5.953 1.00 98.19 95 TYR A O 1
ATOM 737 N N . ALA A 1 96 ? 6.632 6.019 -3.802 1.00 98.19 96 ALA A N 1
ATOM 738 C CA . ALA A 1 96 ? 5.277 5.566 -4.058 1.00 98.19 96 ALA A CA 1
ATOM 739 C C . ALA A 1 96 ? 4.372 6.009 -2.914 1.00 98.19 96 ALA A C 1
ATOM 741 O O . ALA A 1 96 ? 4.698 5.747 -1.759 1.00 98.19 96 ALA A O 1
ATOM 742 N N . ASP A 1 97 ? 3.259 6.657 -3.243 1.00 98.06 97 ASP A N 1
ATOM 743 C CA . ASP A 1 97 ? 2.313 7.143 -2.242 1.00 98.06 97 ASP A CA 1
ATOM 744 C C . ASP A 1 97 ? 0.871 7.162 -2.768 1.00 98.06 97 ASP A C 1
ATOM 746 O O . ASP A 1 97 ? 0.624 6.979 -3.967 1.00 98.06 97 ASP A O 1
ATOM 750 N N . LEU A 1 98 ? -0.082 7.375 -1.866 1.00 98.19 98 LEU A N 1
ATOM 751 C CA . LEU A 1 98 ? -1.460 7.700 -2.210 1.00 98.19 98 LEU A CA 1
ATOM 752 C C . LEU A 1 98 ? -1.523 9.125 -2.769 1.00 98.19 98 LEU A C 1
ATOM 754 O O . LEU A 1 98 ? -0.865 10.037 -2.274 1.00 98.19 98 LEU A O 1
ATOM 758 N N . VAL A 1 99 ? -2.317 9.316 -3.818 1.00 97.69 99 VAL A N 1
ATOM 759 C CA . VAL A 1 99 ? -2.665 10.650 -4.330 1.00 97.69 99 VAL A CA 1
ATOM 760 C C . VAL A 1 99 ? -3.972 11.108 -3.691 1.00 97.69 99 VAL A C 1
ATOM 762 O O . VAL A 1 99 ? -4.093 12.258 -3.281 1.00 97.69 99 VAL A O 1
ATOM 765 N N . ASP A 1 100 ? -4.933 10.189 -3.606 1.00 96.38 100 ASP A N 1
ATOM 766 C CA . ASP A 1 100 ? -6.231 10.342 -2.956 1.00 96.38 100 ASP A CA 1
ATOM 767 C C . ASP A 1 100 ? -6.778 8.949 -2.574 1.00 96.38 100 ASP A C 1
ATOM 769 O O . ASP A 1 100 ? -6.101 7.933 -2.761 1.00 96.38 100 ASP A O 1
ATOM 773 N N . ASP A 1 101 ? -8.017 8.882 -2.079 1.00 94.69 101 ASP A N 1
ATOM 774 C CA . ASP A 1 101 ? -8.668 7.633 -1.646 1.00 94.69 101 ASP A CA 1
ATOM 775 C C . ASP A 1 101 ? -8.925 6.618 -2.781 1.00 94.69 101 ASP A C 1
ATOM 777 O O . ASP A 1 101 ? -9.344 5.483 -2.544 1.00 94.69 101 ASP A O 1
ATOM 781 N N . THR A 1 102 ? -8.687 7.007 -4.031 1.00 96.94 102 THR A N 1
ATOM 782 C CA . THR A 1 102 ? -8.950 6.211 -5.235 1.00 96.94 102 THR A CA 1
ATOM 783 C C . THR A 1 102 ? -7.724 6.017 -6.116 1.00 96.94 102 THR A C 1
ATOM 785 O O . THR A 1 102 ? -7.759 5.186 -7.025 1.00 96.94 102 THR A O 1
ATOM 788 N N . LYS A 1 103 ? -6.627 6.740 -5.878 1.00 97.81 103 LYS A N 1
ATOM 789 C CA . LYS A 1 103 ? -5.439 6.727 -6.736 1.00 97.81 103 LYS A CA 1
ATOM 790 C C . LYS A 1 103 ? -4.154 6.638 -5.935 1.00 97.81 103 LYS A C 1
ATOM 792 O O . LYS A 1 103 ? -3.971 7.306 -4.923 1.00 97.81 103 LYS A O 1
ATOM 797 N N . ALA A 1 104 ? -3.218 5.867 -6.468 1.00 98.44 104 ALA A N 1
ATOM 798 C CA . ALA A 1 104 ? -1.828 5.864 -6.035 1.00 98.44 104 ALA A CA 1
ATOM 799 C C . ALA A 1 104 ? -0.937 6.446 -7.131 1.00 98.44 104 ALA A C 1
ATOM 801 O O . ALA A 1 104 ? -1.318 6.473 -8.300 1.00 98.44 104 ALA A O 1
ATOM 802 N N . ARG A 1 105 ? 0.275 6.855 -6.764 1.00 98.50 105 ARG A N 1
ATOM 803 C CA . ARG A 1 105 ? 1.334 7.215 -7.703 1.00 98.50 105 ARG A CA 1
ATOM 804 C C . ARG A 1 105 ? 2.615 6.497 -7.330 1.00 98.50 105 ARG A C 1
ATOM 806 O O . ARG A 1 105 ? 3.073 6.591 -6.198 1.00 98.50 105 ARG A O 1
ATOM 813 N N . VAL A 1 106 ? 3.228 5.846 -8.311 1.00 98.62 106 VAL A N 1
ATOM 814 C CA . VAL A 1 106 ? 4.616 5.385 -8.243 1.00 98.62 106 VAL A CA 1
ATOM 815 C C . VAL A 1 106 ? 5.433 6.258 -9.171 1.00 98.62 106 VAL A C 1
ATOM 817 O O . VAL A 1 106 ? 5.260 6.196 -10.388 1.00 98.62 106 VAL A O 1
ATOM 820 N N . ARG A 1 107 ? 6.327 7.060 -8.602 1.00 98.56 107 ARG A N 1
ATOM 821 C CA . ARG A 1 107 ? 7.274 7.855 -9.372 1.00 98.56 107 ARG A CA 1
ATOM 822 C C . ARG A 1 107 ? 8.585 7.105 -9.492 1.00 98.56 107 ARG A C 1
ATOM 824 O O . ARG A 1 107 ? 9.164 6.689 -8.488 1.00 98.56 107 ARG A O 1
ATOM 831 N N . VAL A 1 108 ? 9.078 6.978 -10.714 1.00 98.62 108 VAL A N 1
ATOM 832 C CA . VAL A 1 108 ? 10.371 6.360 -11.009 1.00 98.62 108 VAL A CA 1
ATOM 833 C C . VAL A 1 108 ? 11.254 7.313 -11.798 1.00 98.62 108 VAL A C 1
ATOM 835 O O . VAL A 1 108 ? 10.759 8.233 -12.449 1.00 98.62 108 VAL A O 1
ATOM 838 N N . ARG A 1 109 ? 12.562 7.079 -11.758 1.00 98.31 109 ARG A N 1
ATOM 839 C CA . ARG A 1 109 ? 13.550 7.811 -12.547 1.00 98.31 109 ARG A CA 1
ATOM 840 C C . ARG A 1 109 ? 14.407 6.827 -13.317 1.00 98.31 109 ARG A C 1
ATOM 842 O O . ARG A 1 109 ? 14.928 5.889 -12.722 1.00 98.31 109 ARG A O 1
ATOM 849 N N . ASN A 1 110 ? 14.576 7.055 -14.612 1.00 98.38 110 ASN A N 1
ATOM 850 C CA . ASN A 1 110 ? 15.608 6.374 -15.375 1.00 98.38 110 ASN A CA 1
ATOM 851 C C . ASN A 1 110 ? 16.932 7.112 -15.174 1.00 98.38 110 ASN A C 1
ATOM 853 O O . ASN A 1 110 ? 17.037 8.283 -15.525 1.00 98.38 110 ASN A O 1
ATOM 857 N N . ASN A 1 111 ? 17.927 6.445 -14.590 1.00 96.56 111 ASN A N 1
ATOM 858 C CA . ASN A 1 111 ? 19.272 7.014 -14.434 1.00 96.56 111 ASN A CA 1
ATOM 859 C C . ASN A 1 111 ? 20.219 6.597 -15.570 1.00 96.56 111 ASN A C 1
ATOM 861 O O . ASN A 1 111 ? 21.398 6.928 -15.536 1.00 96.56 111 ASN A O 1
ATOM 865 N N . GLY A 1 112 ? 19.719 5.823 -16.536 1.00 96.81 112 GLY A N 1
ATOM 866 C CA . GLY A 1 112 ? 20.453 5.413 -17.724 1.00 96.81 112 GLY A CA 1
ATOM 867 C C . GLY A 1 112 ? 20.309 6.412 -18.868 1.00 96.81 112 GLY A C 1
ATOM 868 O O . GLY A 1 112 ? 19.406 7.251 -18.884 1.00 96.81 112 GLY A O 1
ATOM 869 N N . THR A 1 113 ? 21.190 6.259 -19.852 1.00 97.31 113 THR A N 1
ATOM 870 C CA . THR A 1 113 ? 21.267 7.077 -21.071 1.00 97.31 113 THR A CA 1
ATOM 871 C C . THR A 1 113 ? 20.371 6.568 -22.204 1.00 97.31 113 THR A C 1
ATOM 873 O O . THR A 1 113 ? 20.305 7.188 -23.261 1.00 97.31 113 THR A O 1
ATOM 876 N N . GLU A 1 114 ? 19.664 5.455 -21.999 1.00 97.44 114 GLU A N 1
ATOM 877 C CA . GLU A 1 114 ? 18.740 4.853 -22.965 1.00 97.44 114 GLU A CA 1
ATOM 878 C C . GLU A 1 114 ? 17.335 4.716 -22.368 1.00 97.44 114 GLU A C 1
ATOM 880 O O . GLU A 1 114 ? 17.172 4.607 -21.151 1.00 97.44 114 GLU A O 1
ATOM 885 N N . SER A 1 115 ? 16.306 4.729 -23.220 1.00 97.50 115 SER A N 1
ATOM 886 C CA . SER A 1 115 ? 14.921 4.498 -22.791 1.00 97.50 115 SER A CA 1
ATOM 887 C C . SER A 1 115 ? 14.720 3.037 -22.386 1.00 97.50 115 SER A C 1
ATOM 889 O O . SER A 1 115 ? 15.141 2.132 -23.103 1.00 97.50 115 SER A O 1
ATOM 891 N N . VAL A 1 116 ? 14.051 2.802 -21.255 1.00 97.88 116 VAL A N 1
ATOM 892 C CA . VAL A 1 116 ? 13.797 1.453 -20.725 1.00 97.88 116 VAL A CA 1
ATOM 893 C C . VAL A 1 116 ? 12.299 1.217 -20.598 1.00 97.88 116 VAL A C 1
ATOM 895 O O . VAL A 1 116 ? 11.573 2.063 -20.078 1.00 97.88 116 VAL A O 1
ATOM 898 N N . THR A 1 117 ? 11.834 0.046 -21.030 1.00 97.81 117 THR A N 1
ATOM 899 C CA . THR A 1 117 ? 10.463 -0.429 -20.801 1.00 97.81 117 THR A CA 1
ATOM 900 C C . THR A 1 117 ? 10.532 -1.718 -19.998 1.00 97.81 117 THR A C 1
ATOM 902 O O . THR A 1 117 ? 11.047 -2.712 -20.496 1.00 97.81 117 THR A O 1
ATOM 905 N N . GLY A 1 118 ? 10.049 -1.691 -18.756 1.00 96.75 118 GLY A N 1
ATOM 906 C CA . GLY A 1 118 ? 9.917 -2.901 -17.944 1.00 96.75 118 GLY A CA 1
ATOM 907 C C . GLY A 1 118 ? 8.581 -3.606 -18.164 1.00 96.75 118 GLY A C 1
ATOM 908 O O . GLY A 1 118 ? 7.680 -3.062 -18.802 1.00 96.75 118 GLY A O 1
ATOM 909 N N . ASP A 1 119 ? 8.429 -4.795 -17.583 1.00 97.88 119 ASP A N 1
ATOM 910 C CA . ASP A 1 119 ? 7.240 -5.636 -17.766 1.00 97.88 119 ASP A CA 1
ATOM 911 C C . ASP A 1 119 ? 6.021 -5.055 -17.041 1.00 97.88 119 ASP A C 1
ATOM 913 O O . ASP A 1 119 ? 4.919 -4.955 -17.583 1.00 97.88 119 ASP A O 1
ATOM 917 N N . ASN A 1 120 ? 6.208 -4.704 -15.766 1.00 98.19 120 ASN A N 1
ATOM 918 C CA . ASN A 1 120 ? 5.164 -4.164 -14.905 1.00 98.19 120 ASN A CA 1
ATOM 919 C C . ASN A 1 120 ? 5.735 -3.535 -13.631 1.00 98.19 120 ASN A C 1
ATOM 921 O O . ASN A 1 120 ? 6.868 -3.792 -13.212 1.00 98.19 120 ASN A O 1
ATOM 925 N N . VAL A 1 121 ? 4.904 -2.712 -13.004 1.00 98.38 121 VAL A N 1
ATOM 926 C CA . VAL A 1 121 ? 5.109 -2.210 -11.648 1.00 98.38 121 VAL A CA 1
ATOM 927 C C . VAL A 1 121 ? 4.091 -2.885 -10.743 1.00 98.38 121 VAL A C 1
ATOM 929 O O . VAL A 1 121 ? 2.911 -2.947 -11.073 1.00 98.38 121 VAL A O 1
ATOM 932 N N . ILE A 1 122 ? 4.531 -3.390 -9.596 1.00 98.44 122 ILE A N 1
ATOM 933 C CA . ILE A 1 122 ? 3.645 -3.947 -8.574 1.00 98.44 122 ILE A CA 1
ATOM 934 C C . ILE A 1 122 ? 3.620 -2.994 -7.389 1.00 98.44 122 ILE A C 1
ATOM 936 O O . ILE A 1 122 ? 4.678 -2.598 -6.896 1.00 98.44 122 ILE A O 1
ATOM 940 N N . ILE A 1 123 ? 2.423 -2.690 -6.892 1.00 98.62 123 ILE A N 1
ATOM 941 C CA . ILE A 1 123 ? 2.239 -2.048 -5.588 1.00 98.62 123 ILE A CA 1
ATOM 942 C C . ILE A 1 123 ? 1.359 -2.897 -4.680 1.00 98.62 123 ILE A C 1
ATOM 944 O O . ILE A 1 123 ? 0.468 -3.617 -5.134 1.00 98.62 123 ILE A O 1
ATOM 948 N N . ARG A 1 124 ? 1.600 -2.791 -3.376 1.00 98.56 124 ARG A N 1
ATOM 949 C CA . ARG A 1 124 ? 0.758 -3.342 -2.318 1.00 98.56 124 ARG A CA 1
ATOM 950 C C . ARG A 1 124 ? 0.220 -2.192 -1.492 1.00 98.56 124 ARG A C 1
ATOM 952 O O . ARG A 1 124 ? 1.000 -1.459 -0.890 1.00 98.56 124 ARG A O 1
ATOM 959 N N . VAL A 1 125 ? -1.096 -2.048 -1.470 1.00 98.50 125 VAL A N 1
ATOM 960 C CA . VAL A 1 125 ? -1.780 -0.986 -0.733 1.00 98.50 125 VAL A CA 1
ATOM 961 C C . VAL A 1 125 ? -2.445 -1.606 0.488 1.00 98.50 125 VAL A C 1
ATOM 963 O O . VAL A 1 125 ? -3.144 -2.615 0.361 1.00 98.50 125 VAL A O 1
ATOM 966 N N . LEU A 1 126 ? -2.180 -1.033 1.659 1.00 98.12 126 LEU A N 1
ATOM 967 C CA . LEU A 1 126 ? -2.861 -1.347 2.908 1.00 98.12 126 LEU A CA 1
ATOM 968 C C . LEU A 1 126 ? -4.158 -0.544 2.972 1.00 98.12 126 LEU A C 1
ATOM 970 O O . LEU A 1 126 ? -4.144 0.660 2.734 1.00 98.12 126 LEU A O 1
ATOM 974 N N . TYR A 1 127 ? -5.249 -1.203 3.333 1.00 97.94 127 TYR A N 1
ATOM 975 C CA . TYR A 1 127 ? -6.560 -0.597 3.523 1.00 97.94 127 TYR A CA 1
ATOM 976 C C . TYR A 1 127 ? -7.072 -0.855 4.929 1.00 97.94 127 TYR A C 1
ATOM 978 O O . TYR A 1 127 ? -6.734 -1.873 5.535 1.00 97.94 127 TYR A O 1
ATOM 986 N N . PHE A 1 128 ? -7.950 0.032 5.376 1.00 95.88 128 PHE A N 1
ATOM 987 C CA . PHE A 1 128 ? -8.815 -0.132 6.531 1.00 95.88 128 PHE A CA 1
ATOM 988 C C . PHE A 1 128 ? -10.266 -0.248 6.069 1.00 95.88 128 PHE A C 1
ATOM 990 O O . PHE A 1 128 ? -10.669 0.450 5.142 1.00 95.88 128 PHE A O 1
ATOM 997 N N . LYS A 1 129 ? -11.043 -1.140 6.676 1.00 94.06 129 LYS A N 1
ATOM 998 C CA . LYS A 1 129 ? -12.470 -1.286 6.395 1.00 94.06 129 LYS A CA 1
ATOM 999 C C . LYS A 1 129 ? -13.229 -0.079 6.955 1.00 94.06 129 LYS A C 1
ATOM 1001 O O . LYS A 1 129 ? -13.119 0.199 8.146 1.00 94.06 129 LYS A O 1
ATOM 1006 N N . SER A 1 130 ? -13.956 0.620 6.087 1.00 84.06 130 SER A N 1
ATOM 1007 C CA . SER A 1 130 ? -14.768 1.795 6.437 1.00 84.06 130 SER A CA 1
ATOM 1008 C C . SER A 1 130 ? -16.133 1.404 6.995 1.00 84.06 130 SER A C 1
ATOM 1010 O O . SER A 1 130 ? -16.656 0.332 6.603 1.00 84.06 130 SER A O 1
#

Secondary structure (DSSP, 8-state):
-EEEEEEETTEEEEEE--TTTTEEEEEEEETTEE---EEEEEGGGEEEEEEEEEP-EE-TT-EEEE--B---TTEEEEEEEEEEEES-TTEEEEEEEEEETTEEEEEEEE-SSS-EE-SEEEEEEEEEE-

pLDDT: mean 93.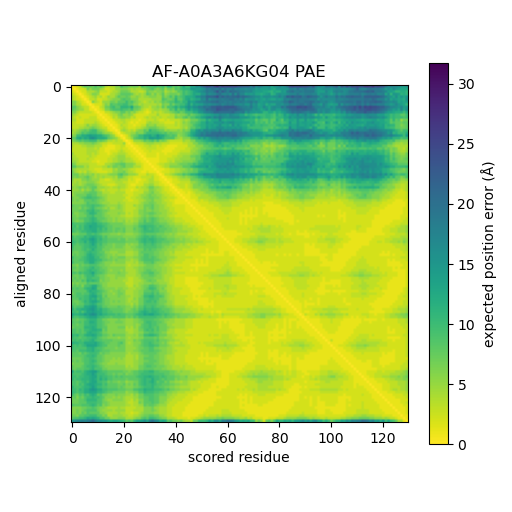76, std 5.88, range [74.69, 98.62]